Protein AF-A0A7S0R390-F1 (afdb_monomer_lite)

Organism: NCBI:txid1411642

pLDDT: mean 71.99, std 27.17, range [27.53, 98.12]

Secondary structure (DSSP, 8-state):
-PPPPPPP----------------------PPPTT-TTSSTTTHHHHTTTTSS-----PPEEETTEEE-TT--TTTT-PPPEE--TT---TTEESS--TT-EETTEEHHHHH--EEEHHHHTS----BTTB------GGG-S---HHHHHHHHHHHHHHHHHHHT--EEE---

InterPro domains:
  IPR001998 Xylose isomerase [PS51415] (105-173)
  IPR001998 Xylose isomerase [PTHR48408] (47-173)
  IPR036237 Xylose isomerase-like superfamily [SSF51658] (73-173)

Sequence (173 aa):
MPKKPPIPWNTHHWCALYHQITTRRACLSRPVKLDEMRWTTTVAAVVTLAAVLGTQAVGASEEDGECYWGDAEYFSGIKKIEYKGAGSRDIFTYRYYNADEIVLGKPMKEWLRFSVAFWHTMRGDGGDPFGSATKSWPWEDCDCDEMTLAKRRMEA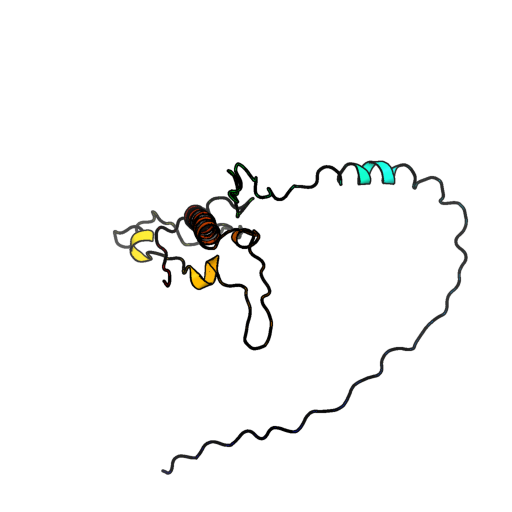MFEFLTKLGVEHWCFHD

Foldseek 3Di:
DDDDDDDDDDDDDDDDDDDDDDDDDDDDDDDDDPDPPPPPPPVVVVVVVVVVPPPDPQAFDDDPNARHSPPDAQDPPQAAAEAPALPDPDPSHDHPDDQQDADPRDGPCVVCLDEAELCCPLVNQPDDPVGDGDDDGSLVPDPHDPVSSVVSSVVNVVSVCRSDVHDHYDYDD

Structure (mmCIF, N/CA/C/O backbone):
data_AF-A0A7S0R390-F1
#
_entry.id   AF-A0A7S0R390-F1
#
loop_
_atom_site.group_PDB
_atom_site.id
_atom_site.type_symbol
_atom_site.label_atom_id
_atom_site.label_alt_id
_atom_site.label_comp_id
_atom_site.label_asym_id
_atom_site.label_entity_id
_atom_site.label_seq_id
_atom_site.pdbx_PDB_ins_code
_atom_site.Cartn_x
_atom_site.Cartn_y
_atom_site.Cartn_z
_atom_site.occupancy
_atom_site.B_iso_or_equiv
_atom_site.auth_seq_id
_atom_site.auth_comp_id
_atom_site.auth_asym_id
_atom_site.auth_atom_id
_atom_site.pdbx_PDB_model_num
ATOM 1 N N . MET A 1 1 ? -6.379 -54.236 2.559 1.00 43.47 1 MET A N 1
ATOM 2 C CA . MET A 1 1 ? -6.976 -53.755 1.293 1.00 43.47 1 MET A CA 1
ATOM 3 C C . MET A 1 1 ? -5.870 -53.128 0.451 1.00 43.47 1 MET A C 1
ATOM 5 O O . MET A 1 1 ? -5.144 -52.301 0.995 1.00 43.47 1 MET A O 1
ATOM 9 N N . PRO A 1 2 ? -5.657 -53.566 -0.799 1.00 39.31 2 PRO A N 1
ATOM 10 C CA . PRO A 1 2 ? -4.532 -53.120 -1.618 1.00 39.31 2 PRO A CA 1
ATOM 11 C C . PRO A 1 2 ? -4.761 -51.710 -2.187 1.00 39.31 2 PRO A C 1
ATOM 13 O O . PRO A 1 2 ? -5.865 -51.369 -2.611 1.00 39.31 2 PRO A O 1
ATOM 16 N N . LYS A 1 3 ? -3.702 -50.892 -2.187 1.00 41.16 3 LYS A N 1
ATOM 17 C CA . LYS A 1 3 ? -3.663 -49.550 -2.787 1.00 41.16 3 LYS A CA 1
ATOM 18 C C . LYS A 1 3 ? -3.663 -49.679 -4.319 1.00 41.16 3 LYS A C 1
ATOM 20 O O . LYS A 1 3 ? -2.841 -50.413 -4.861 1.00 41.16 3 LYS A O 1
ATOM 25 N N . LYS A 1 4 ? -4.577 -48.986 -5.012 1.00 39.59 4 LYS A N 1
ATOM 26 C CA . LYS A 1 4 ? -4.588 -48.905 -6.486 1.00 39.59 4 LYS A CA 1
ATOM 27 C C . LYS A 1 4 ? -3.377 -48.091 -6.986 1.00 39.59 4 LYS A C 1
ATOM 29 O O . LYS A 1 4 ? -3.106 -47.045 -6.397 1.00 39.59 4 LYS A O 1
ATOM 34 N N . PRO A 1 5 ? -2.681 -48.519 -8.055 1.00 51.50 5 PRO A N 1
ATOM 35 C CA . PRO A 1 5 ? -1.639 -47.719 -8.696 1.00 51.50 5 PRO A CA 1
ATOM 36 C C . PRO A 1 5 ? -2.232 -46.603 -9.586 1.00 51.50 5 PRO A C 1
ATOM 38 O O . PRO A 1 5 ? -3.376 -46.729 -10.034 1.00 51.50 5 PRO A O 1
ATOM 41 N N . PRO A 1 6 ? -1.481 -45.513 -9.843 1.00 43.72 6 PRO A N 1
ATOM 42 C CA . PRO A 1 6 ? -1.941 -44.388 -10.653 1.00 43.72 6 PRO A CA 1
ATOM 43 C C . PRO A 1 6 ? -1.910 -44.704 -12.157 1.00 43.72 6 PRO A C 1
ATOM 45 O O . PRO A 1 6 ? -1.044 -45.426 -12.648 1.00 43.72 6 PRO A O 1
ATOM 48 N N . ILE A 1 7 ? -2.882 -44.141 -12.875 1.00 44.97 7 ILE A N 1
ATOM 49 C CA . ILE A 1 7 ? -3.096 -44.286 -14.320 1.00 44.97 7 ILE A CA 1
ATOM 50 C C . ILE A 1 7 ? -2.126 -43.354 -15.075 1.00 44.97 7 ILE A C 1
ATOM 52 O O . ILE A 1 7 ? -2.069 -42.170 -14.735 1.00 44.97 7 ILE A O 1
ATOM 56 N N . PRO A 1 8 ? -1.387 -43.828 -16.096 1.00 38.09 8 PRO A N 1
ATOM 57 C CA . PRO A 1 8 ? -0.571 -42.962 -16.941 1.00 38.09 8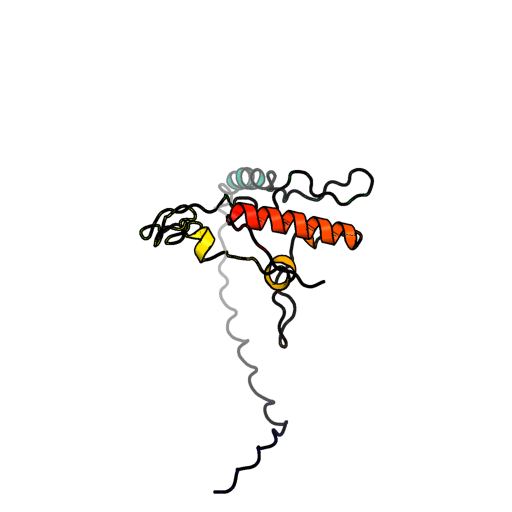 PRO A CA 1
ATOM 58 C C . PRO A 1 8 ? -1.432 -42.238 -17.986 1.00 38.09 8 PRO A C 1
ATOM 60 O O . PRO A 1 8 ? -2.237 -42.850 -18.689 1.00 38.09 8 PRO A O 1
ATOM 63 N N . TRP A 1 9 ? -1.236 -40.924 -18.094 1.00 33.03 9 TRP A N 1
ATOM 64 C CA . TRP A 1 9 ? -1.853 -40.069 -19.106 1.00 33.03 9 TRP A CA 1
ATOM 65 C C . TRP A 1 9 ? -1.185 -40.311 -20.459 1.00 33.03 9 TRP A C 1
ATOM 67 O O . TRP A 1 9 ? -0.023 -39.955 -20.652 1.00 33.03 9 TRP A O 1
ATOM 77 N N . ASN A 1 10 ? -1.913 -40.927 -21.391 1.00 36.16 10 ASN A N 1
ATOM 78 C CA . ASN A 1 10 ? -1.508 -40.959 -22.790 1.00 36.16 10 ASN A CA 1
ATOM 79 C C . ASN A 1 10 ? -1.917 -39.633 -23.450 1.00 36.16 10 ASN A C 1
ATOM 81 O O . ASN A 1 10 ? -3.034 -39.139 -23.284 1.00 36.16 10 ASN A O 1
ATOM 85 N N . THR A 1 11 ? -0.951 -39.045 -24.141 1.00 41.59 11 THR A N 1
ATOM 86 C CA . THR A 1 11 ? -1.120 -38.026 -25.167 1.00 41.59 11 THR A CA 1
ATOM 87 C C . THR A 1 11 ? -1.597 -38.706 -26.447 1.00 41.59 11 THR A C 1
ATOM 89 O O . THR A 1 11 ? -1.178 -39.828 -26.722 1.00 41.59 11 THR A O 1
ATOM 92 N N . HIS A 1 12 ? -2.357 -37.967 -27.259 1.00 37.06 12 HIS A N 1
ATOM 93 C CA . HIS A 1 12 ? -2.956 -38.322 -28.558 1.00 37.06 12 HIS A CA 1
ATOM 94 C C . HIS A 1 12 ? -4.439 -38.663 -28.484 1.00 37.06 12 HIS A C 1
ATOM 96 O O . HIS A 1 12 ? -4.836 -39.817 -28.469 1.00 37.06 12 HIS A O 1
ATOM 102 N N . HIS A 1 13 ? -5.254 -37.617 -28.526 1.00 33.53 13 HIS A N 1
ATOM 103 C CA . HIS A 1 13 ? -6.425 -37.489 -29.390 1.00 33.53 13 HIS A CA 1
ATOM 104 C C . HIS A 1 13 ? -6.956 -36.082 -29.155 1.00 33.53 13 HIS A C 1
ATOM 106 O O . HIS A 1 13 ? -7.065 -35.694 -28.006 1.00 33.53 13 HIS A O 1
ATOM 112 N N . TRP A 1 14 ? -7.162 -35.327 -30.233 1.00 27.53 14 TRP A N 1
ATOM 113 C CA . TRP A 1 14 ? -8.055 -34.170 -30.423 1.00 27.53 14 TRP A CA 1
ATOM 114 C C . TRP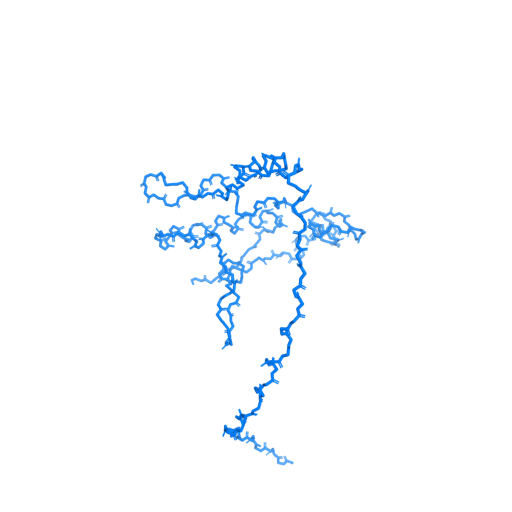 A 1 14 ? -7.420 -33.277 -31.493 1.00 27.53 14 TRP A C 1
ATOM 116 O O . TRP A 1 14 ? -6.872 -32.211 -31.237 1.00 27.53 14 TRP A O 1
ATOM 126 N N . CYS A 1 15 ? -7.466 -33.785 -32.722 1.00 28.14 15 CYS A N 1
ATOM 127 C CA . CYS A 1 15 ? -7.315 -33.012 -33.941 1.00 28.14 15 CYS A CA 1
ATOM 128 C C . CYS A 1 15 ? -8.611 -33.216 -34.741 1.00 28.14 15 CYS A C 1
ATOM 130 O O . CYS A 1 15 ? -9.053 -34.358 -34.872 1.00 28.14 15 CYS A O 1
ATOM 132 N N . ALA A 1 16 ? -9.157 -32.116 -35.267 1.00 29.98 16 ALA A N 1
ATOM 133 C CA . ALA A 1 16 ? -10.225 -31.987 -36.270 1.00 29.98 16 ALA A CA 1
ATOM 134 C C . ALA A 1 16 ? -11.612 -31.473 -35.818 1.00 29.98 16 ALA A C 1
ATOM 136 O O . ALA A 1 16 ? -12.183 -31.906 -34.822 1.00 29.98 16 ALA A O 1
ATOM 137 N N . LEU A 1 17 ? -12.139 -30.608 -36.704 1.00 32.56 17 LEU A N 1
ATOM 138 C CA . LEU A 1 17 ? -13.415 -29.870 -36.759 1.00 32.56 17 LEU A CA 1
ATOM 139 C C . LEU A 1 17 ? -13.490 -28.638 -35.835 1.00 32.56 17 LEU A C 1
ATOM 141 O O . LEU A 1 17 ? -13.449 -28.763 -34.625 1.00 32.56 17 LEU A O 1
ATOM 145 N N . TYR A 1 18 ? -13.622 -27.400 -36.330 1.00 30.39 18 TYR A N 1
ATOM 146 C CA . TYR A 1 18 ? -14.669 -26.966 -37.260 1.00 30.39 18 TYR A CA 1
ATOM 147 C C . TYR A 1 18 ? -14.268 -25.676 -38.015 1.00 30.39 18 TYR A C 1
ATOM 149 O O . TYR A 1 18 ? -14.078 -24.618 -37.420 1.00 30.39 18 TYR A O 1
ATOM 157 N N . HIS A 1 19 ? -14.175 -25.764 -39.343 1.00 28.64 19 HIS A N 1
ATOM 158 C CA . HIS A 1 19 ? -14.114 -24.644 -40.286 1.00 28.64 19 HIS A CA 1
ATOM 159 C C . HIS A 1 19 ? -15.410 -24.705 -41.098 1.00 28.64 19 HIS A C 1
ATOM 161 O O . HIS A 1 19 ? -15.638 -25.742 -41.712 1.00 28.64 19 HIS A O 1
ATOM 167 N N . GLN A 1 20 ? -16.249 -23.658 -41.048 1.00 30.30 20 GLN A N 1
ATOM 168 C CA . GLN A 1 20 ? -17.247 -23.240 -42.060 1.00 30.30 20 GLN A CA 1
ATOM 169 C C . GLN A 1 20 ? -18.361 -22.382 -41.427 1.00 30.30 20 GLN A C 1
ATOM 171 O O . GLN A 1 20 ? -19.401 -22.920 -41.070 1.00 30.30 20 GLN A O 1
ATOM 176 N N . ILE A 1 21 ? -18.185 -21.052 -41.354 1.00 31.77 21 ILE A N 1
ATOM 177 C CA . ILE A 1 21 ? -19.277 -20.058 -41.499 1.00 31.77 21 ILE A CA 1
ATOM 178 C C . ILE A 1 21 ? -18.682 -18.760 -42.080 1.00 31.77 21 ILE A C 1
ATOM 180 O O . ILE A 1 21 ? -18.523 -17.761 -41.390 1.00 31.77 21 ILE A O 1
ATOM 184 N N . THR A 1 22 ? -18.353 -18.750 -43.369 1.00 33.44 22 THR A N 1
ATOM 185 C CA . THR A 1 22 ? -18.124 -17.513 -44.137 1.00 33.44 22 THR A CA 1
ATOM 186 C C . THR A 1 22 ? -18.584 -17.753 -45.563 1.00 33.44 22 THR A C 1
ATOM 188 O O . THR A 1 22 ? -17.855 -18.316 -46.366 1.00 33.44 22 THR A O 1
ATOM 191 N N . THR A 1 23 ? -19.837 -17.399 -45.857 1.00 36.12 23 THR A N 1
ATOM 192 C CA . THR A 1 23 ? -20.353 -17.040 -47.197 1.00 36.12 23 THR A CA 1
ATOM 193 C C . THR A 1 23 ? -21.876 -16.989 -47.146 1.00 36.12 23 THR A C 1
ATOM 195 O O . THR A 1 23 ? -22.533 -17.945 -47.531 1.00 36.12 23 THR A O 1
ATOM 198 N N . ARG A 1 24 ? -22.472 -15.867 -46.719 1.00 33.53 24 ARG A N 1
ATOM 199 C CA . ARG A 1 24 ? -23.777 -15.424 -47.246 1.00 33.53 24 ARG A CA 1
ATOM 200 C C . ARG A 1 24 ? -23.920 -13.901 -47.151 1.00 33.53 24 ARG A C 1
ATOM 202 O O . ARG A 1 24 ? -23.800 -13.334 -46.075 1.00 33.53 24 ARG A O 1
ATOM 209 N N . ARG A 1 25 ? -24.313 -13.329 -48.296 1.00 34.50 25 ARG A N 1
ATOM 210 C CA . ARG A 1 25 ? -24.946 -12.017 -48.544 1.00 34.50 25 ARG A CA 1
ATOM 211 C C . ARG A 1 25 ? -24.046 -10.800 -48.770 1.00 34.50 25 ARG A C 1
ATOM 213 O O . ARG A 1 25 ? -23.944 -9.907 -47.943 1.00 34.50 25 ARG A O 1
ATOM 220 N N . ALA A 1 26 ? -23.594 -10.695 -50.018 1.00 34.00 26 ALA A N 1
ATOM 221 C CA . ALA A 1 26 ? -23.762 -9.461 -50.779 1.00 34.00 26 ALA A CA 1
ATOM 222 C C . ALA A 1 26 ? -25.219 -9.361 -51.273 1.00 34.00 26 ALA A C 1
ATOM 224 O O . ALA A 1 26 ? -25.745 -10.350 -51.780 1.00 34.00 26 ALA A O 1
ATOM 225 N N . CYS A 1 27 ? -25.852 -8.198 -51.093 1.00 31.56 27 CYS A N 1
ATOM 226 C CA . CYS A 1 27 ? -26.814 -7.539 -51.994 1.00 31.56 27 CYS A CA 1
ATOM 227 C C . CYS A 1 27 ? -27.593 -6.499 -51.176 1.00 31.56 27 CYS A C 1
ATOM 229 O O . CYS A 1 27 ? -28.355 -6.882 -50.294 1.00 31.56 27 CYS A O 1
ATOM 231 N N . LEU A 1 28 ? -27.373 -5.210 -51.454 1.00 33.66 28 LEU A N 1
ATOM 232 C CA . LEU A 1 28 ? -28.404 -4.170 -51.585 1.00 33.66 28 LEU A CA 1
ATOM 233 C C . LEU A 1 28 ? -27.710 -2.829 -51.850 1.00 33.66 28 LEU A C 1
ATOM 235 O O . LEU A 1 28 ? -27.237 -2.141 -50.952 1.00 33.66 28 LEU A O 1
ATOM 239 N N . SER A 1 29 ? -27.652 -2.480 -53.129 1.00 37.91 29 SER A N 1
ATOM 240 C CA . SER A 1 29 ? -27.408 -1.136 -53.626 1.00 37.91 29 SER A CA 1
ATOM 241 C C . SER A 1 29 ? -28.660 -0.278 -53.416 1.00 37.91 29 SER A C 1
ATOM 243 O O . SER A 1 29 ? -29.755 -0.641 -53.850 1.00 37.91 29 SER A O 1
ATOM 245 N N . ARG A 1 30 ? -28.505 0.892 -52.792 1.00 34.53 30 ARG A N 1
ATOM 246 C CA . ARG A 1 30 ? -29.431 2.024 -52.941 1.00 34.53 30 ARG A CA 1
ATOM 247 C C . ARG A 1 30 ? -28.625 3.328 -53.007 1.00 34.53 30 ARG A C 1
ATOM 249 O O . ARG A 1 30 ? -27.700 3.483 -52.215 1.00 34.53 30 ARG A O 1
ATOM 256 N N . PRO A 1 31 ? -28.940 4.247 -53.936 1.00 42.41 31 PRO A N 1
ATOM 257 C CA . PRO A 1 31 ? -28.229 5.513 -54.067 1.00 42.41 31 PRO A CA 1
ATOM 258 C C . PRO A 1 31 ? -28.671 6.498 -52.975 1.00 42.41 31 PRO A C 1
ATOM 260 O O . PRO A 1 31 ? -29.867 6.695 -52.756 1.00 42.41 31 PRO A O 1
ATOM 263 N N . VAL A 1 32 ? -27.704 7.119 -52.298 1.00 41.56 32 VAL A N 1
ATOM 264 C CA . VAL A 1 32 ? -27.938 8.211 -51.342 1.00 41.56 32 VAL A CA 1
ATOM 265 C C . VAL A 1 32 ? -28.068 9.520 -52.123 1.00 41.56 32 VAL A C 1
ATOM 267 O O . VAL A 1 32 ? -27.250 9.818 -52.992 1.00 41.56 32 VAL A O 1
ATOM 270 N N . LYS A 1 33 ? -29.132 10.279 -51.845 1.00 36.53 33 LYS A N 1
ATOM 271 C CA . LYS A 1 33 ? -29.403 11.587 -52.452 1.00 36.53 33 LYS A CA 1
ATOM 272 C C . LYS A 1 33 ? -28.397 12.628 -51.945 1.00 36.53 33 LYS A C 1
ATOM 274 O O . LYS A 1 33 ? -28.194 12.759 -50.741 1.00 36.53 33 LYS A O 1
ATOM 279 N N . LEU A 1 34 ? -27.813 13.383 -52.875 1.00 43.84 34 LEU A N 1
ATOM 280 C CA . LEU A 1 34 ? -27.068 14.616 -52.619 1.00 43.84 34 LEU A CA 1
ATOM 281 C C . LEU A 1 34 ? -28.038 15.709 -52.144 1.00 43.84 34 LEU A C 1
ATOM 283 O O . LEU A 1 34 ? -28.548 16.452 -52.970 1.00 43.84 34 LEU A O 1
ATOM 287 N N . ASP A 1 35 ? -28.336 15.780 -50.847 1.00 41.56 35 ASP A N 1
ATOM 288 C CA . ASP A 1 35 ? -28.945 16.992 -50.259 1.00 41.56 35 ASP A CA 1
ATOM 289 C C . ASP A 1 35 ? -28.708 17.175 -48.743 1.00 41.56 35 ASP A C 1
ATOM 291 O O . ASP A 1 35 ? -29.128 18.169 -48.158 1.00 41.56 35 ASP A O 1
ATOM 295 N N . GLU A 1 36 ? -27.950 16.291 -48.084 1.00 42.50 36 GLU A N 1
ATOM 296 C CA . GLU A 1 36 ? -27.577 16.446 -46.662 1.00 42.50 36 GLU A CA 1
ATOM 297 C C . GLU A 1 36 ? -26.185 17.080 -46.462 1.00 42.50 36 GLU A C 1
ATOM 299 O O . GLU A 1 36 ? -25.529 16.915 -45.436 1.00 42.50 36 GLU A O 1
ATOM 304 N N . MET A 1 37 ? -25.707 17.848 -47.445 1.00 44.75 37 MET A N 1
ATOM 305 C CA . MET A 1 37 ? -24.336 18.377 -47.491 1.00 44.75 37 MET A CA 1
ATOM 306 C C . MET A 1 37 ? -24.181 19.777 -46.866 1.00 44.75 37 MET A C 1
ATOM 308 O O . MET A 1 37 ? -23.295 20.538 -47.251 1.00 44.75 37 MET A O 1
ATOM 312 N N . ARG A 1 38 ? -25.053 20.152 -45.917 1.00 44.09 38 ARG A N 1
ATOM 313 C CA . ARG A 1 38 ? -25.067 21.505 -45.318 1.00 44.09 38 ARG A CA 1
ATOM 314 C C . ARG A 1 38 ? -25.085 21.584 -43.788 1.00 44.09 38 ARG A C 1
ATOM 316 O O . ARG A 1 38 ? -25.070 22.691 -43.264 1.00 44.09 38 ARG A O 1
ATOM 323 N N . TRP A 1 39 ? -25.034 20.454 -43.079 1.00 35.69 39 TRP A N 1
ATOM 324 C CA . TRP A 1 39 ? -24.994 20.425 -41.603 1.00 35.69 39 TRP A CA 1
ATOM 325 C C . TRP A 1 39 ? -23.719 19.808 -41.001 1.00 35.69 39 TRP A C 1
ATOM 327 O O . TRP A 1 39 ? -23.569 19.772 -39.782 1.00 35.69 39 TRP A O 1
ATOM 337 N N . THR A 1 40 ? -22.760 19.364 -41.817 1.00 44.78 40 THR A N 1
ATOM 338 C CA . THR A 1 40 ? -21.562 18.647 -41.337 1.00 44.78 40 THR A CA 1
ATOM 339 C C . THR A 1 40 ? -20.326 19.523 -41.114 1.00 44.78 40 THR A C 1
ATOM 341 O O . THR A 1 40 ? -19.346 19.048 -40.547 1.00 44.78 40 THR A O 1
ATOM 344 N N . THR A 1 41 ? -20.348 20.810 -41.470 1.00 46.00 41 THR A N 1
ATOM 345 C CA . THR A 1 41 ? -19.168 21.687 -41.341 1.00 46.00 41 THR A CA 1
ATOM 346 C C . THR A 1 41 ? -18.992 22.340 -39.967 1.00 46.00 41 THR A C 1
ATOM 348 O O . THR A 1 41 ? -17.905 22.831 -39.680 1.00 46.00 41 THR A O 1
ATOM 351 N N . THR A 1 42 ? -19.996 22.321 -39.085 1.00 43.09 42 THR A N 1
ATOM 352 C CA . THR A 1 42 ? -19.903 22.999 -37.771 1.00 43.09 42 THR A CA 1
ATOM 353 C C . THR A 1 42 ? -19.593 22.048 -36.611 1.00 43.09 42 THR A C 1
ATOM 355 O O . THR A 1 42 ? -18.983 22.460 -35.629 1.00 43.09 42 THR A O 1
ATOM 358 N N . VAL A 1 43 ? -19.919 20.757 -36.724 1.00 46.09 43 VAL A N 1
ATOM 359 C CA . VAL A 1 43 ? -19.638 19.775 -35.655 1.00 46.09 43 VAL A CA 1
ATOM 360 C C . VAL A 1 43 ? -18.169 19.329 -35.666 1.00 46.09 43 VAL A C 1
ATOM 362 O O . VAL A 1 43 ? -17.607 19.023 -34.618 1.00 46.09 43 VAL A O 1
ATOM 365 N N . ALA A 1 44 ? -17.502 19.390 -36.824 1.00 40.59 44 ALA A N 1
ATOM 366 C CA . ALA A 1 44 ? -16.092 19.028 -36.944 1.00 40.59 44 ALA A CA 1
ATOM 367 C C . ALA A 1 44 ? -15.151 19.963 -36.159 1.00 40.59 44 ALA A C 1
ATOM 369 O O . ALA A 1 44 ? -14.122 19.504 -35.692 1.00 40.59 44 ALA A O 1
ATOM 370 N N . ALA A 1 45 ? -15.494 21.240 -35.951 1.00 37.03 45 ALA A N 1
ATOM 371 C CA . ALA A 1 45 ? -14.594 22.193 -35.287 1.00 37.03 45 ALA A CA 1
ATOM 372 C C . ALA A 1 45 ? -14.577 22.082 -33.748 1.00 37.03 45 ALA A C 1
ATOM 374 O O . ALA A 1 45 ? -13.593 22.459 -33.118 1.00 37.03 45 ALA A O 1
ATOM 375 N N . VAL A 1 46 ? -15.635 21.543 -33.132 1.00 39.34 46 VAL A N 1
ATOM 376 C CA . VAL A 1 46 ? -15.714 21.400 -31.664 1.00 39.34 46 VAL A CA 1
ATOM 377 C C . VAL A 1 46 ? -15.076 20.088 -31.193 1.00 39.34 46 VAL A C 1
ATOM 379 O O . VAL A 1 46 ? -14.532 20.023 -30.094 1.00 39.34 46 VAL A O 1
ATOM 382 N N . VAL A 1 47 ? -15.050 19.061 -32.048 1.00 37.38 47 VAL A N 1
ATOM 383 C CA . VAL A 1 47 ? -14.422 17.768 -31.728 1.00 37.38 47 VAL A CA 1
ATOM 384 C C . VAL A 1 47 ? -12.888 17.836 -31.815 1.00 37.38 47 VAL A C 1
ATOM 386 O O . VAL A 1 47 ? -12.208 17.102 -31.103 1.00 37.38 47 VAL A O 1
ATOM 389 N N . THR A 1 48 ? -12.313 18.765 -32.586 1.00 34.44 48 THR A N 1
ATOM 390 C CA . THR A 1 48 ? -10.847 18.884 -32.720 1.00 34.44 48 THR A CA 1
ATOM 391 C C . THR A 1 48 ? -10.169 19.629 -31.564 1.00 34.44 48 THR A C 1
ATOM 393 O O . THR A 1 48 ? -8.972 19.452 -31.364 1.00 34.44 48 THR A O 1
ATOM 396 N N . LEU A 1 49 ? -10.891 20.427 -30.765 1.00 33.62 49 LEU A N 1
ATOM 397 C CA . LEU A 1 49 ? -10.279 21.184 -29.659 1.00 33.62 49 LEU A CA 1
ATOM 398 C C . LEU A 1 49 ? -10.155 20.362 -28.362 1.00 33.62 49 LEU A C 1
ATOM 400 O O . LEU A 1 49 ? -9.240 20.586 -27.576 1.00 33.62 49 LEU A O 1
ATOM 404 N N . ALA A 1 50 ? -11.013 19.356 -28.167 1.00 34.56 50 ALA A N 1
ATOM 405 C CA . ALA A 1 50 ? -10.926 18.444 -27.022 1.00 34.56 50 ALA A CA 1
ATOM 406 C C . ALA A 1 50 ? -9.790 17.407 -27.152 1.00 34.56 50 ALA A C 1
ATOM 408 O O . ALA A 1 50 ? -9.373 16.833 -26.153 1.00 34.56 50 ALA A O 1
ATOM 409 N N . ALA A 1 51 ? -9.256 17.195 -28.359 1.00 32.38 51 ALA A N 1
ATOM 410 C CA . ALA A 1 51 ? -8.136 16.282 -28.600 1.00 32.38 51 ALA A CA 1
ATOM 411 C C . ALA A 1 51 ? -6.749 16.917 -28.360 1.00 32.38 51 ALA A C 1
ATOM 413 O O . ALA A 1 51 ? -5.753 16.201 -28.340 1.00 32.38 51 ALA A O 1
ATOM 414 N N . VAL A 1 52 ? -6.666 18.243 -28.171 1.00 35.09 52 VAL A N 1
ATOM 415 C CA . VAL A 1 52 ? -5.391 18.952 -27.920 1.00 35.09 52 VAL A CA 1
ATOM 416 C C . VAL A 1 52 ? -5.059 19.034 -26.426 1.00 35.09 52 VAL A C 1
ATOM 418 O O . VAL A 1 52 ? -3.897 19.171 -26.062 1.00 35.09 52 VAL A O 1
ATOM 421 N N . LEU A 1 53 ? -6.044 18.853 -25.545 1.00 35.84 53 LEU A N 1
ATOM 422 C CA . LEU A 1 53 ? -5.805 18.640 -24.117 1.00 35.84 53 LEU A CA 1
ATOM 423 C C . LEU A 1 53 ? -5.823 17.142 -23.829 1.00 35.84 53 LEU A C 1
ATOM 425 O O . LEU A 1 53 ? -6.653 16.633 -23.079 1.00 35.84 53 LEU A O 1
ATOM 429 N N . GLY A 1 54 ? -4.896 16.434 -24.475 1.00 34.00 54 GLY A N 1
ATOM 430 C CA . GLY A 1 54 ? -4.494 15.121 -24.010 1.00 34.00 54 GLY A CA 1
ATOM 431 C C . GLY A 1 54 ? -4.088 15.253 -22.548 1.00 34.00 54 GLY A C 1
ATOM 432 O O . GLY A 1 54 ? -3.193 16.027 -22.212 1.00 34.00 54 GLY A O 1
ATOM 433 N N . THR A 1 55 ? -4.777 14.531 -21.672 1.00 35.69 55 THR A N 1
ATOM 434 C CA . THR A 1 55 ? -4.279 14.238 -20.335 1.00 35.69 55 THR A CA 1
ATOM 435 C C . THR A 1 55 ? -2.956 13.513 -20.534 1.00 35.69 55 THR A C 1
ATOM 437 O O . THR A 1 55 ? -2.933 12.327 -20.856 1.00 35.69 55 THR A O 1
ATOM 440 N N . GLN A 1 56 ? -1.855 14.255 -20.459 1.00 32.06 56 GLN A N 1
ATOM 441 C CA . GLN A 1 56 ? -0.528 13.672 -20.440 1.00 32.06 56 GLN A CA 1
ATOM 442 C C . GLN A 1 56 ? -0.470 12.781 -19.201 1.00 32.06 56 GLN A C 1
ATOM 444 O O . GLN A 1 56 ? -0.639 13.255 -18.077 1.00 32.06 56 GLN A O 1
ATOM 449 N N . ALA A 1 57 ? -0.267 11.480 -19.413 1.00 40.44 57 ALA A N 1
ATOM 450 C CA . ALA A 1 57 ? 0.397 10.675 -18.406 1.00 40.44 57 ALA A CA 1
ATOM 451 C C . ALA A 1 57 ? 1.725 11.386 -18.135 1.00 40.44 57 ALA A C 1
ATOM 453 O O . ALA A 1 57 ? 2.465 11.671 -19.078 1.00 40.44 57 ALA A O 1
ATOM 454 N N . VAL A 1 58 ? 1.943 11.793 -16.888 1.00 46.53 58 VAL A N 1
ATOM 455 C CA . VAL A 1 58 ? 3.146 12.524 -16.493 1.00 46.53 58 VAL A CA 1
ATOM 456 C C . VAL A 1 58 ? 4.316 11.583 -16.766 1.00 46.53 58 VAL A C 1
ATOM 458 O O . VAL A 1 58 ? 4.424 10.551 -16.119 1.00 46.53 58 VAL A O 1
ATOM 461 N N . GLY A 1 59 ? 5.071 11.851 -17.830 1.00 45.12 59 GLY A N 1
ATOM 462 C CA . GLY A 1 59 ? 6.214 11.041 -18.231 1.00 45.12 59 GLY A CA 1
ATOM 463 C C . GLY A 1 59 ? 7.423 11.358 -17.361 1.00 45.12 59 GLY A C 1
ATOM 464 O O . GLY A 1 59 ? 7.516 12.458 -16.817 1.00 45.12 59 GLY A O 1
ATOM 465 N N . ALA A 1 60 ? 8.340 10.396 -17.254 1.00 48.38 60 ALA A N 1
ATOM 466 C CA . ALA A 1 60 ? 9.635 10.573 -16.610 1.00 48.38 60 ALA A CA 1
ATOM 467 C C . ALA A 1 60 ? 10.317 11.856 -17.118 1.00 48.38 60 ALA A C 1
ATOM 469 O O . ALA A 1 60 ? 10.435 12.062 -18.328 1.00 48.38 60 ALA A O 1
ATOM 470 N N . SER A 1 61 ? 10.742 12.722 -16.203 1.00 49.75 61 SER A N 1
ATOM 471 C CA . SER A 1 61 ? 11.565 13.884 -16.521 1.00 49.75 61 SER A CA 1
ATOM 472 C C . SER A 1 61 ? 13.030 13.475 -16.408 1.00 49.75 61 SER A C 1
ATOM 474 O O . SER A 1 61 ? 13.482 13.102 -15.328 1.00 49.75 61 SER A O 1
ATOM 476 N N . GLU A 1 62 ? 13.765 13.535 -17.515 1.00 45.28 62 GLU A N 1
ATOM 477 C CA . GLU A 1 62 ? 15.218 13.362 -17.514 1.00 45.28 62 GLU A CA 1
ATOM 478 C C . GLU A 1 62 ? 15.878 14.678 -17.081 1.00 45.28 62 GLU A C 1
ATOM 480 O O . GLU A 1 62 ? 16.044 15.597 -17.883 1.00 45.28 62 GLU A O 1
ATOM 485 N N . GLU A 1 63 ? 16.254 14.777 -15.807 1.00 47.75 63 GLU A N 1
ATOM 486 C CA . GLU A 1 63 ? 17.272 15.727 -15.356 1.00 47.75 63 GLU A CA 1
ATOM 487 C C . GLU A 1 63 ? 18.563 14.925 -15.111 1.00 47.75 63 GLU A C 1
ATOM 489 O O . GLU A 1 63 ? 18.548 13.872 -14.479 1.00 47.75 63 GLU A O 1
ATOM 494 N N . ASP A 1 64 ? 19.675 15.365 -15.706 1.00 52.12 64 ASP A N 1
ATOM 495 C CA . ASP A 1 64 ? 21.027 14.814 -15.503 1.00 52.12 64 ASP A CA 1
ATOM 496 C C . ASP A 1 64 ? 21.272 13.330 -15.876 1.00 52.12 64 ASP A C 1
ATOM 498 O O . ASP A 1 64 ? 22.296 12.753 -15.509 1.00 52.12 64 ASP A O 1
ATOM 502 N N . GLY A 1 65 ? 20.395 12.720 -16.683 1.00 52.88 65 GLY A N 1
ATOM 503 C CA . GLY A 1 65 ? 20.534 11.321 -17.119 1.00 52.88 65 GLY A CA 1
ATOM 504 C C . GLY A 1 65 ? 20.060 10.295 -16.085 1.00 52.88 65 GLY A C 1
ATOM 505 O O . GLY A 1 65 ? 20.275 9.097 -16.267 1.00 52.88 65 GLY A O 1
ATOM 506 N N . GLU A 1 66 ? 19.392 10.749 -15.023 1.00 52.44 66 GLU A N 1
ATOM 507 C CA . GLU A 1 66 ? 18.694 9.890 -14.074 1.00 52.44 66 GLU A CA 1
ATOM 508 C C . GLU A 1 66 ? 17.204 9.814 -14.444 1.00 52.44 66 GLU A C 1
ATOM 510 O O . GLU A 1 66 ? 16.535 10.824 -14.667 1.00 52.44 66 GLU A O 1
ATOM 515 N N . CYS A 1 67 ? 16.660 8.596 -14.532 1.00 55.72 67 CYS A N 1
ATOM 516 C CA . CYS A 1 67 ? 15.236 8.391 -14.788 1.00 55.72 67 CYS A CA 1
ATOM 517 C C . CYS A 1 67 ? 14.436 8.711 -13.518 1.00 55.72 67 CYS A C 1
ATOM 519 O O . CYS A 1 67 ? 14.209 7.839 -12.674 1.00 55.72 67 CYS A O 1
ATOM 521 N N . TYR A 1 68 ? 14.029 9.971 -13.376 1.00 54.34 68 TYR A N 1
ATOM 522 C CA . TYR A 1 68 ? 13.238 10.453 -12.252 1.00 54.34 68 TYR A CA 1
ATOM 523 C C . TYR A 1 68 ? 11.776 10.663 -12.666 1.00 54.34 68 TYR A C 1
ATOM 525 O O . TYR A 1 68 ? 11.477 11.179 -13.743 1.00 54.34 68 TYR A O 1
ATOM 533 N N . TRP A 1 69 ? 10.840 10.243 -11.814 1.00 61.31 69 TRP A N 1
ATOM 534 C CA . TRP A 1 69 ? 9.402 10.385 -12.078 1.00 61.31 69 TRP A CA 1
ATOM 535 C C . TRP A 1 69 ? 8.817 11.711 -11.550 1.00 61.31 69 TRP A C 1
ATOM 537 O O . TRP A 1 69 ? 7.623 11.956 -11.689 1.00 61.31 69 TRP A O 1
ATOM 547 N N . GLY A 1 70 ? 9.637 12.614 -11.000 1.00 59.00 70 GLY A N 1
ATOM 548 C CA . GLY A 1 70 ? 9.149 13.894 -10.473 1.00 59.00 70 GLY A CA 1
ATOM 549 C C . GLY A 1 70 ? 8.194 13.725 -9.283 1.00 59.00 70 GLY A C 1
ATOM 550 O O . GLY A 1 70 ? 8.031 12.636 -8.739 1.00 59.00 70 GLY A O 1
ATOM 551 N N . ASP A 1 71 ? 7.480 14.798 -8.932 1.00 61.84 71 ASP A N 1
ATOM 552 C CA . ASP A 1 71 ? 6.359 14.785 -7.971 1.00 61.84 71 ASP A CA 1
ATOM 553 C C . ASP A 1 71 ? 5.097 14.061 -8.511 1.00 61.84 71 ASP A C 1
ATOM 555 O O . ASP A 1 71 ? 3.976 14.307 -8.054 1.00 61.84 71 ASP A O 1
ATOM 559 N N . ALA A 1 72 ? 5.224 13.215 -9.538 1.00 69.25 72 ALA A N 1
ATOM 560 C CA . ALA A 1 72 ? 4.081 12.578 -10.174 1.00 69.25 72 ALA A CA 1
ATOM 561 C C . ALA A 1 72 ? 3.605 11.346 -9.389 1.00 69.25 72 ALA A C 1
ATOM 563 O O . ALA A 1 72 ? 4.365 10.427 -9.099 1.00 69.25 72 ALA A O 1
ATOM 564 N N . GLU A 1 73 ? 2.305 11.299 -9.088 1.00 85.62 73 GLU A N 1
ATOM 565 C CA . GLU A 1 73 ? 1.674 10.141 -8.447 1.00 85.62 73 GLU A CA 1
ATOM 566 C C . GLU A 1 73 ? 1.531 8.963 -9.427 1.00 85.62 73 GLU A C 1
ATOM 568 O O . GLU A 1 73 ? 0.973 9.116 -10.520 1.00 85.62 73 GLU A O 1
ATOM 573 N N . TYR A 1 74 ? 1.936 7.758 -9.013 1.00 90.38 74 TYR A N 1
ATOM 574 C CA . TYR A 1 74 ? 1.718 6.521 -9.770 1.00 90.38 74 TYR A CA 1
ATOM 575 C C . TYR A 1 74 ? 0.235 6.122 -9.792 1.00 90.38 74 TYR A C 1
ATOM 577 O O . TYR A 1 74 ? -0.252 5.575 -10.783 1.00 90.38 74 TYR A O 1
ATOM 585 N N . PHE A 1 75 ? -0.516 6.419 -8.726 1.00 91.31 75 PHE A N 1
ATOM 586 C CA . PHE A 1 75 ? -1.940 6.097 -8.589 1.00 91.31 75 PHE A CA 1
ATOM 587 C C . PHE A 1 75 ? -2.814 7.353 -8.660 1.00 91.31 75 PHE A C 1
ATOM 589 O O . PHE A 1 75 ? -3.575 7.656 -7.731 1.00 91.31 75 PHE A O 1
ATOM 596 N N . SER A 1 76 ? -2.710 8.097 -9.762 1.00 90.62 76 SER A N 1
ATOM 597 C CA . SER A 1 76 ? -3.471 9.335 -9.954 1.00 90.62 76 SER A CA 1
ATOM 598 C C . SER A 1 76 ? -4.989 9.121 -9.834 1.00 90.62 76 SER A C 1
ATOM 600 O O . SER A 1 76 ? -5.559 8.123 -10.278 1.00 90.62 76 SER A O 1
ATOM 602 N N . GLY A 1 77 ? -5.663 10.054 -9.160 1.00 89.44 77 GLY A N 1
ATOM 603 C CA . GLY A 1 77 ? -7.109 9.992 -8.913 1.00 89.44 77 GLY A CA 1
ATOM 604 C C . GLY A 1 77 ? -7.538 9.082 -7.754 1.00 89.44 77 GLY A C 1
ATOM 605 O O . GLY A 1 77 ? -8.684 9.182 -7.310 1.00 89.44 77 GLY A O 1
ATOM 606 N N . ILE A 1 78 ? -6.639 8.259 -7.203 1.00 93.19 78 ILE A N 1
ATOM 607 C CA . ILE A 1 78 ? -6.902 7.467 -5.997 1.00 93.19 78 ILE A CA 1
ATOM 608 C C . ILE A 1 78 ? -6.447 8.263 -4.777 1.00 93.19 78 ILE A C 1
ATOM 610 O O . ILE A 1 78 ? -5.261 8.515 -4.583 1.00 93.19 78 ILE A O 1
ATOM 614 N N . LYS A 1 79 ? -7.402 8.650 -3.932 1.00 93.94 79 LYS A N 1
ATOM 615 C CA . LYS A 1 79 ? -7.119 9.274 -2.634 1.00 93.94 79 LYS A CA 1
ATOM 616 C C . LYS A 1 79 ? -6.888 8.206 -1.569 1.00 93.94 79 LYS A C 1
ATOM 618 O O . LYS A 1 79 ? -7.157 7.026 -1.789 1.00 93.94 79 LYS A O 1
ATOM 623 N N . LYS A 1 80 ? -6.426 8.632 -0.391 1.00 95.50 80 LYS A N 1
ATOM 624 C CA . LYS A 1 80 ? -6.367 7.754 0.778 1.00 95.50 80 LYS A CA 1
ATOM 625 C C . LYS A 1 80 ? -7.745 7.140 1.049 1.00 95.50 80 LYS A C 1
ATOM 627 O O . LYS A 1 80 ? -8.748 7.850 1.066 1.00 95.50 80 LYS A O 1
ATOM 632 N N . ILE A 1 81 ? -7.777 5.825 1.232 1.00 96.44 81 ILE A N 1
ATOM 633 C CA . ILE A 1 81 ? -8.996 5.049 1.435 1.00 96.44 81 ILE A CA 1
ATOM 634 C C . ILE A 1 81 ? -9.499 5.286 2.857 1.00 96.44 81 ILE A C 1
ATOM 636 O O . ILE A 1 81 ? -8.820 4.994 3.842 1.00 96.44 81 ILE A O 1
ATOM 640 N N . GLU A 1 82 ? -10.709 5.825 2.954 1.00 95.69 82 GLU A N 1
ATOM 641 C CA . GLU A 1 82 ? -11.350 6.173 4.220 1.00 95.69 82 GLU A CA 1
ATOM 642 C C . GLU A 1 82 ? -12.394 5.134 4.627 1.00 95.69 82 GLU A C 1
ATOM 644 O O . GLU A 1 82 ? -12.970 4.426 3.796 1.00 95.69 82 GLU A O 1
ATOM 649 N N . TYR A 1 83 ? -12.686 5.078 5.924 1.00 96.88 83 TYR A N 1
ATOM 650 C CA . TYR A 1 83 ? -13.806 4.314 6.455 1.00 96.88 83 TYR A CA 1
ATOM 651 C C . TYR A 1 83 ? -15.112 5.114 6.342 1.00 96.88 83 TYR A C 1
ATOM 653 O O . TYR A 1 83 ? -15.214 6.215 6.876 1.00 96.88 83 TYR A O 1
ATOM 661 N N . LYS A 1 84 ? -16.129 4.548 5.675 1.00 95.56 84 LYS A N 1
ATOM 662 C CA . LYS A 1 84 ? -17.481 5.146 5.553 1.00 95.56 84 LYS A CA 1
ATOM 663 C C . LYS A 1 84 ? -18.598 4.276 6.145 1.00 95.56 84 LYS A C 1
ATOM 665 O O . LYS A 1 84 ? -19.773 4.630 6.052 1.00 95.56 84 LYS A O 1
ATOM 670 N N . GLY A 1 85 ? -18.247 3.146 6.758 1.00 93.62 85 GLY A N 1
ATOM 671 C CA . GLY A 1 85 ? -19.195 2.230 7.389 1.00 93.62 85 GLY A CA 1
ATOM 672 C C . GLY A 1 85 ? -19.917 1.284 6.429 1.00 93.62 85 GLY A C 1
ATOM 673 O O . GLY A 1 85 ? -19.821 1.376 5.202 1.00 93.62 85 GLY A O 1
ATOM 674 N N . ALA A 1 86 ? -20.665 0.344 7.012 1.00 93.06 86 ALA A N 1
ATOM 675 C CA . ALA A 1 86 ? -21.217 -0.814 6.305 1.00 93.06 86 ALA A CA 1
ATOM 676 C C . ALA A 1 86 ? -22.224 -0.460 5.194 1.00 93.06 86 ALA A C 1
ATOM 678 O O . ALA A 1 86 ? -22.385 -1.219 4.239 1.00 93.06 86 ALA A O 1
ATOM 679 N N . GLY A 1 87 ? -22.884 0.699 5.298 1.00 93.12 87 GLY A N 1
ATOM 680 C CA . GLY A 1 87 ? -23.841 1.192 4.303 1.00 93.12 87 GLY A CA 1
ATOM 681 C C . GLY A 1 87 ? -23.209 1.845 3.068 1.00 93.12 87 GLY A C 1
ATOM 682 O O . GLY A 1 87 ? -23.933 2.162 2.122 1.00 93.12 87 GLY A O 1
ATOM 683 N N . SER A 1 88 ? -21.887 2.058 3.055 1.00 94.62 88 SER A N 1
ATOM 684 C CA . SER A 1 88 ? -21.205 2.700 1.929 1.00 94.62 88 SER A CA 1
ATOM 685 C C . SER A 1 88 ? -21.323 1.867 0.651 1.00 94.62 88 SER A C 1
ATOM 687 O O . SER A 1 88 ? -21.034 0.668 0.628 1.00 94.62 88 SER A O 1
ATOM 689 N N . ARG A 1 89 ? -21.718 2.527 -0.443 1.00 93.94 89 ARG A N 1
ATOM 690 C CA . ARG A 1 89 ? -21.724 1.950 -1.798 1.00 93.94 89 ARG A CA 1
ATOM 691 C C . ARG A 1 89 ? -20.482 2.313 -2.606 1.00 93.94 89 ARG A C 1
ATOM 693 O O . ARG A 1 89 ? -20.294 1.767 -3.687 1.00 93.94 89 ARG A O 1
ATOM 700 N N . ASP A 1 90 ? -19.655 3.206 -2.077 1.00 94.06 90 ASP A N 1
ATOM 701 C CA . ASP A 1 90 ? -18.400 3.612 -2.692 1.00 94.06 90 ASP A CA 1
ATOM 702 C C . ASP A 1 90 ? -17.398 2.451 -2.631 1.00 94.06 90 ASP A C 1
ATOM 704 O O . ASP A 1 90 ? -17.168 1.866 -1.567 1.00 94.06 90 ASP A O 1
ATOM 708 N N . ILE A 1 91 ? -16.846 2.088 -3.789 1.00 93.31 91 ILE A N 1
ATOM 709 C CA . ILE A 1 91 ? -15.913 0.966 -3.929 1.00 93.31 91 ILE A CA 1
ATOM 710 C C . ILE A 1 91 ? -14.519 1.301 -3.384 1.00 93.31 91 ILE A C 1
ATOM 712 O O . ILE A 1 91 ? -13.787 0.385 -3.024 1.00 93.31 91 ILE A O 1
ATOM 716 N N . PHE A 1 92 ? -14.173 2.587 -3.263 1.00 94.38 92 PHE A N 1
ATOM 717 C CA . PHE A 1 92 ? -12.881 3.059 -2.752 1.00 94.38 92 PHE A CA 1
ATOM 718 C C . PHE A 1 92 ? -12.956 3.473 -1.279 1.00 94.38 92 PHE A C 1
ATOM 720 O O . PHE A 1 92 ? -12.304 4.422 -0.849 1.00 94.38 92 PHE A O 1
ATOM 727 N N . THR A 1 93 ? -13.781 2.778 -0.489 1.00 96.19 93 THR A N 1
ATOM 728 C CA . THR A 1 93 ? -13.923 3.038 0.951 1.00 96.19 93 THR A CA 1
ATOM 729 C C . THR A 1 93 ? -13.989 1.748 1.745 1.00 96.19 93 THR A C 1
ATOM 731 O O . THR A 1 93 ? -14.572 0.752 1.309 1.00 96.19 93 THR A O 1
ATOM 734 N N . TYR A 1 94 ? -13.436 1.774 2.953 1.00 97.12 94 TYR A N 1
ATOM 735 C CA . TYR A 1 94 ? -13.601 0.682 3.893 1.00 97.12 94 TYR A CA 1
ATOM 736 C C . TYR A 1 94 ? -15.022 0.685 4.458 1.00 97.12 94 TYR A C 1
ATOM 738 O O . TYR A 1 94 ? -15.519 1.686 4.981 1.00 97.12 94 TYR A O 1
ATOM 746 N N . ARG A 1 95 ? -15.671 -0.478 4.375 1.00 96.75 95 ARG A N 1
ATOM 747 C CA . ARG A 1 95 ? -17.002 -0.708 4.956 1.00 96.75 95 ARG A CA 1
ATOM 748 C C . ARG A 1 95 ? -16.955 -1.181 6.402 1.00 96.75 95 ARG A C 1
ATOM 750 O O . ARG A 1 95 ? -17.884 -0.914 7.151 1.00 96.75 95 ARG A O 1
ATOM 757 N N . TYR A 1 96 ? -15.887 -1.886 6.769 1.00 95.81 96 TYR A N 1
ATOM 758 C CA . TYR A 1 96 ? -15.749 -2.543 8.074 1.00 95.81 96 TYR A CA 1
ATOM 759 C C . TYR A 1 96 ? -14.425 -2.247 8.768 1.00 95.81 96 TYR A C 1
ATOM 761 O O . TYR A 1 96 ? -14.337 -2.367 9.981 1.00 95.81 96 TYR A O 1
ATOM 769 N N . TYR A 1 97 ? -13.392 -1.889 8.007 1.00 97.25 97 TYR A N 1
ATOM 770 C CA . TYR A 1 97 ? -12.087 -1.612 8.578 1.00 97.25 97 TYR A CA 1
ATOM 771 C C . TYR A 1 97 ? -11.995 -0.144 8.990 1.00 97.25 97 TYR A C 1
ATOM 773 O O . TYR A 1 97 ? -11.941 0.739 8.134 1.00 97.25 97 TYR A O 1
ATOM 781 N N . ASN A 1 98 ? -11.973 0.095 10.298 1.00 96.81 98 ASN A N 1
ATOM 782 C CA . ASN A 1 98 ? -11.653 1.382 10.896 1.00 96.81 98 ASN A CA 1
ATOM 783 C C . ASN A 1 98 ? -10.411 1.212 11.778 1.00 96.81 98 ASN A C 1
ATOM 785 O O . ASN A 1 98 ? -10.465 0.539 12.805 1.00 96.81 98 ASN A O 1
ATOM 789 N N . ALA A 1 99 ? -9.291 1.811 11.369 1.00 96.25 99 ALA A N 1
ATOM 790 C CA . ALA A 1 99 ? -7.992 1.611 12.008 1.00 96.25 99 ALA A CA 1
ATOM 791 C C . ALA A 1 99 ? -7.981 1.987 13.502 1.00 96.25 99 ALA A C 1
ATOM 793 O O . ALA A 1 99 ? -7.335 1.294 14.292 1.00 96.25 99 ALA A O 1
ATOM 794 N N . ASP A 1 100 ? -8.723 3.034 13.878 1.00 96.50 100 ASP A N 1
ATOM 795 C CA . ASP A 1 100 ? -8.755 3.594 15.235 1.00 96.50 100 ASP A CA 1
ATOM 796 C C . ASP A 1 100 ? -9.898 3.032 16.097 1.00 96.50 100 ASP A C 1
ATOM 798 O O . ASP A 1 100 ? -10.010 3.357 17.280 1.00 96.50 100 ASP A O 1
ATOM 802 N N . GLU A 1 101 ? -10.755 2.173 15.537 1.00 96.94 101 GLU A N 1
ATOM 803 C CA . GLU A 1 101 ? -11.840 1.556 16.297 1.00 96.94 101 GLU A CA 1
ATOM 804 C C . GLU A 1 101 ? -11.285 0.599 17.352 1.00 96.94 101 GLU A C 1
ATOM 806 O O . GLU A 1 101 ? -10.539 -0.335 17.046 1.00 96.94 101 GLU A O 1
ATOM 811 N N . ILE A 1 102 ? -11.666 0.829 18.610 1.00 97.81 102 ILE A N 1
ATOM 812 C CA . ILE A 1 102 ? -11.227 0.015 19.739 1.00 97.81 102 ILE A CA 1
ATOM 813 C C . ILE A 1 102 ? -12.086 -1.246 19.827 1.00 97.81 102 ILE A C 1
ATOM 815 O O . ILE A 1 102 ? -13.254 -1.200 20.208 1.00 97.81 102 ILE A O 1
ATOM 819 N N . VAL A 1 103 ? -11.472 -2.394 19.554 1.00 97.06 103 VAL A N 1
ATOM 820 C CA . VAL A 1 103 ? -12.071 -3.722 19.694 1.00 97.06 103 VAL A CA 1
ATOM 821 C C . VAL A 1 103 ? -11.371 -4.438 20.842 1.00 97.06 103 VAL A C 1
ATOM 823 O O . VAL A 1 103 ? -10.155 -4.617 20.825 1.00 97.06 103 VAL A O 1
ATOM 826 N N . LEU A 1 104 ? -12.128 -4.833 21.870 1.00 97.00 104 LEU A N 1
ATOM 827 C CA . LEU A 1 104 ? -11.599 -5.543 23.048 1.00 97.00 104 LEU A CA 1
ATOM 828 C C . LEU A 1 104 ? -10.377 -4.847 23.692 1.00 97.00 104 LEU A C 1
ATOM 830 O O . LEU A 1 104 ? -9.442 -5.501 24.147 1.00 97.00 104 LEU A O 1
ATOM 834 N N . GLY A 1 105 ? -10.384 -3.509 23.717 1.00 97.06 105 GLY A N 1
ATOM 835 C CA . GLY A 1 105 ? -9.346 -2.700 24.365 1.00 97.06 105 GLY A CA 1
ATOM 836 C C . GLY A 1 105 ? -8.099 -2.402 23.524 1.00 97.06 105 GLY A C 1
ATOM 837 O O . GLY A 1 105 ? -7.173 -1.798 24.056 1.00 97.06 105 GLY A O 1
ATOM 838 N N . LYS A 1 106 ? -8.059 -2.775 22.236 1.00 97.56 106 LYS A N 1
ATOM 839 C CA . LYS A 1 106 ? -6.990 -2.376 21.299 1.00 97.56 106 LYS A CA 1
ATOM 840 C C . LYS A 1 106 ? -7.565 -1.837 19.989 1.00 97.56 106 LYS A C 1
ATOM 842 O O . LYS A 1 106 ? -8.635 -2.296 19.583 1.00 97.56 106 LYS A O 1
ATOM 847 N N . PRO A 1 107 ? -6.884 -0.900 19.309 1.00 97.69 107 PRO A N 1
ATOM 848 C CA . PRO A 1 107 ? -7.318 -0.435 17.999 1.00 97.69 107 PRO A CA 1
ATOM 849 C C . PRO A 1 107 ? -7.253 -1.572 16.969 1.00 97.69 107 PRO A C 1
ATOM 851 O O . PRO A 1 107 ? -6.376 -2.438 17.020 1.00 97.69 107 PRO A O 1
ATOM 854 N N . MET A 1 108 ? -8.176 -1.580 16.011 1.00 97.69 108 MET A N 1
ATOM 855 C CA . MET A 1 108 ? -8.301 -2.648 15.013 1.00 97.69 108 MET A CA 1
ATOM 856 C C . MET A 1 108 ? -7.013 -2.864 14.206 1.00 97.69 108 MET A C 1
ATOM 858 O O . MET A 1 108 ? -6.666 -4.005 13.886 1.00 97.69 108 MET A O 1
ATOM 862 N N . LYS A 1 109 ? -6.262 -1.788 13.929 1.00 96.88 109 LYS A N 1
ATOM 863 C CA . LYS A 1 109 ? -4.966 -1.870 13.239 1.00 96.88 109 LYS A CA 1
ATOM 864 C C . LYS A 1 109 ? -3.939 -2.730 13.981 1.00 96.88 109 LYS A C 1
ATOM 866 O O . LYS A 1 109 ? -3.161 -3.432 13.342 1.00 96.88 109 LYS A O 1
ATOM 871 N N . GLU A 1 110 ? -3.971 -2.743 15.314 1.00 97.00 110 GLU A N 1
ATOM 872 C CA . GLU A 1 110 ? -3.066 -3.559 16.133 1.00 97.00 110 GLU A CA 1
ATOM 873 C C . GLU A 1 110 ? -3.466 -5.033 16.175 1.00 97.00 110 GLU A C 1
ATOM 875 O O . GLU A 1 110 ? -2.605 -5.893 16.361 1.00 97.00 110 GLU A O 1
ATOM 880 N N . TRP A 1 111 ? -4.752 -5.334 16.000 1.00 97.50 111 TRP A N 1
ATOM 881 C CA . TRP A 1 111 ? -5.224 -6.711 15.884 1.00 97.50 111 TRP A CA 1
ATOM 882 C C . TRP A 1 111 ? -4.853 -7.321 14.540 1.00 97.50 111 TRP A C 1
ATOM 884 O O . TRP A 1 111 ? -4.338 -8.435 14.488 1.00 97.50 111 TRP A O 1
ATOM 894 N N . LEU A 1 112 ? -5.147 -6.599 13.459 1.00 96.69 112 LEU A N 1
ATOM 895 C CA . LEU A 1 112 ? -5.048 -7.139 12.106 1.00 96.69 112 LEU A CA 1
ATOM 896 C C . LEU A 1 112 ? -3.637 -7.019 11.542 1.00 96.69 112 LEU A C 1
ATOM 898 O O . LEU A 1 112 ? -3.189 -7.941 10.866 1.00 96.69 112 LEU A O 1
ATOM 902 N N . ARG A 1 113 ? -2.946 -5.905 11.826 1.00 96.56 113 ARG A N 1
ATOM 903 C CA . ARG A 1 113 ? -1.571 -5.631 11.379 1.00 96.56 113 ARG A CA 1
ATOM 904 C C . ARG A 1 113 ? -1.376 -5.990 9.907 1.00 96.56 113 ARG A C 1
ATOM 906 O O . ARG A 1 113 ? -0.478 -6.758 9.561 1.00 96.56 113 ARG A O 1
ATOM 913 N N . PHE A 1 114 ? -2.264 -5.472 9.055 1.00 97.88 114 PHE A N 1
ATOM 914 C CA . PHE A 1 114 ? -2.225 -5.765 7.627 1.00 97.88 114 PHE A CA 1
ATOM 915 C C . PHE A 1 114 ? -0.848 -5.459 7.042 1.00 97.88 114 PHE A C 1
ATOM 917 O O . PHE A 1 114 ? -0.178 -4.518 7.462 1.00 97.88 114 PHE A O 1
ATOM 924 N N . SER A 1 115 ? -0.450 -6.278 6.073 1.00 97.69 115 SER A N 1
ATOM 925 C CA . SER A 1 115 ? 0.820 -6.164 5.371 1.00 97.69 115 SER A CA 1
ATOM 926 C C . SER A 1 115 ? 0.609 -6.373 3.878 1.00 97.69 115 SER A C 1
ATOM 928 O O . SER A 1 115 ? -0.216 -7.199 3.478 1.00 97.69 115 SER A O 1
ATOM 930 N N . VAL A 1 116 ? 1.356 -5.639 3.056 1.00 98.00 116 VAL A N 1
ATOM 931 C CA . VAL A 1 116 ? 1.361 -5.808 1.599 1.00 98.00 116 VAL A CA 1
ATOM 932 C C . VAL A 1 116 ? 2.534 -6.689 1.170 1.00 98.00 116 VAL A C 1
ATOM 934 O O . VAL A 1 116 ? 3.689 -6.427 1.499 1.00 98.00 116 VAL A O 1
ATOM 937 N N . ALA A 1 117 ? 2.243 -7.728 0.389 1.00 98.12 117 ALA A N 1
ATOM 938 C CA . ALA A 1 117 ? 3.257 -8.578 -0.224 1.00 98.12 117 ALA A CA 1
ATOM 939 C C . ALA A 1 117 ? 3.835 -7.911 -1.484 1.00 98.12 117 ALA A C 1
ATOM 941 O O . ALA A 1 117 ? 3.131 -7.742 -2.487 1.00 98.12 117 ALA A O 1
ATOM 942 N N . PHE A 1 118 ? 5.122 -7.563 -1.452 1.00 97.12 118 PHE A N 1
ATOM 943 C CA . PHE A 1 118 ? 5.806 -6.838 -2.525 1.00 97.12 118 PHE A CA 1
ATOM 944 C C . PHE A 1 118 ? 5.795 -7.601 -3.850 1.00 97.12 118 PHE A C 1
ATOM 946 O O . PHE A 1 118 ? 5.444 -7.039 -4.885 1.00 97.12 118 PHE A O 1
ATOM 953 N N . TRP A 1 119 ? 6.094 -8.901 -3.818 1.00 96.12 119 TRP A N 1
ATOM 954 C CA . TRP A 1 119 ? 6.205 -9.722 -5.025 1.00 96.12 119 TRP A CA 1
ATOM 955 C C . TRP A 1 119 ? 4.889 -9.813 -5.811 1.00 96.12 119 TRP A C 1
ATOM 957 O O . TRP A 1 119 ? 4.902 -9.741 -7.034 1.00 96.12 119 TRP A O 1
ATOM 967 N N . HIS A 1 120 ? 3.739 -9.912 -5.141 1.00 96.62 120 HIS A N 1
ATOM 968 C CA . HIS A 1 120 ? 2.448 -9.939 -5.837 1.00 96.62 120 HIS A CA 1
ATOM 969 C C . HIS A 1 120 ? 1.988 -8.555 -6.292 1.00 96.62 120 HIS A C 1
ATOM 971 O O . HIS A 1 120 ? 1.351 -8.445 -7.337 1.00 96.62 120 HIS A O 1
ATOM 977 N N . THR A 1 121 ? 2.293 -7.517 -5.514 1.00 96.38 121 THR A N 1
ATOM 978 C CA . THR A 1 121 ? 1.728 -6.177 -5.730 1.00 96.38 121 THR A CA 1
ATOM 979 C C . THR A 1 121 ? 2.541 -5.372 -6.738 1.00 96.38 121 THR A C 1
ATOM 981 O O . THR A 1 121 ? 1.966 -4.776 -7.639 1.00 96.38 121 THR A O 1
ATOM 984 N N . MET A 1 122 ? 3.869 -5.384 -6.605 1.00 94.94 122 MET A N 1
ATOM 985 C CA . MET A 1 122 ? 4.773 -4.545 -7.402 1.00 94.94 122 MET A CA 1
ATOM 986 C C . MET A 1 122 ? 5.435 -5.304 -8.554 1.00 94.94 122 MET A C 1
ATOM 988 O O . MET A 1 122 ? 5.829 -4.687 -9.538 1.00 94.94 122 MET A O 1
ATOM 992 N N . ARG A 1 123 ? 5.559 -6.638 -8.442 1.00 94.31 123 ARG A N 1
ATOM 993 C CA . ARG A 1 123 ? 6.219 -7.496 -9.448 1.00 94.31 123 ARG A CA 1
ATOM 994 C C . ARG A 1 123 ? 5.273 -8.445 -10.185 1.00 94.31 123 ARG A C 1
ATOM 996 O O . ARG A 1 123 ? 5.666 -9.017 -11.193 1.00 94.31 123 ARG A O 1
ATOM 1003 N N . GLY A 1 124 ? 4.037 -8.617 -9.714 1.00 93.50 124 GLY A N 1
ATOM 1004 C CA . GLY A 1 124 ? 3.066 -9.512 -10.340 1.00 93.50 124 GLY A CA 1
ATOM 1005 C C . GLY A 1 124 ? 2.547 -8.951 -11.665 1.00 93.50 124 GLY A C 1
ATOM 1006 O O . GLY A 1 124 ? 1.730 -8.032 -11.671 1.00 93.50 124 GLY A O 1
ATOM 1007 N N . ASP A 1 125 ? 2.972 -9.530 -12.783 1.00 94.19 125 ASP A N 1
ATOM 1008 C CA . ASP A 1 125 ? 2.603 -9.133 -14.153 1.00 94.19 125 ASP A CA 1
ATOM 1009 C C . ASP A 1 125 ? 1.337 -9.841 -14.687 1.00 94.19 125 ASP A C 1
ATOM 1011 O O . ASP A 1 125 ? 0.821 -9.523 -15.761 1.00 94.19 125 ASP A O 1
ATOM 1015 N N . GLY A 1 126 ? 0.803 -10.787 -13.908 1.00 94.88 126 GLY A N 1
ATOM 1016 C CA . GLY A 1 126 ? -0.387 -11.560 -14.254 1.00 94.88 126 GLY A CA 1
ATOM 1017 C C . GLY A 1 126 ? -0.145 -12.663 -15.284 1.00 94.88 126 GLY A C 1
ATOM 1018 O O . GLY A 1 126 ? -1.122 -13.136 -15.855 1.00 94.88 126 GLY A O 1
ATOM 1019 N N . GLY A 1 127 ? 1.110 -13.045 -15.537 1.00 9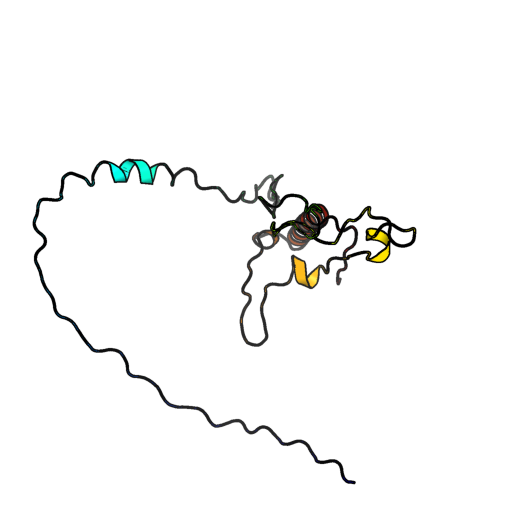5.50 127 GLY A N 1
ATOM 1020 C CA . GLY A 1 127 ? 1.432 -14.235 -16.318 1.00 95.50 127 GLY A CA 1
ATOM 1021 C C . GLY A 1 127 ? 1.059 -15.524 -15.582 1.00 95.50 127 GLY A C 1
ATOM 1022 O O . GLY A 1 127 ? 1.035 -15.581 -14.348 1.00 95.50 127 GLY A O 1
ATOM 1023 N N . ASP A 1 128 ? 0.776 -16.572 -16.348 1.00 96.31 128 ASP A N 1
ATOM 1024 C CA . ASP A 1 128 ? 0.471 -17.903 -15.828 1.00 96.31 128 ASP A CA 1
ATOM 1025 C C . ASP A 1 128 ? 1.083 -19.001 -16.732 1.00 96.31 128 ASP A C 1
ATOM 1027 O O . ASP A 1 128 ? 1.632 -18.696 -17.791 1.00 96.31 128 ASP A O 1
ATOM 1031 N N . PRO A 1 129 ? 1.050 -20.294 -16.350 1.00 97.19 129 PRO A N 1
ATOM 1032 C CA . PRO A 1 129 ? 1.654 -21.363 -17.156 1.00 97.19 129 PRO A CA 1
ATOM 1033 C C . PRO A 1 129 ? 1.078 -21.534 -18.575 1.00 97.19 129 PRO A C 1
ATOM 1035 O O . PRO A 1 129 ? 1.646 -22.279 -19.373 1.00 97.19 129 PRO A O 1
ATOM 1038 N N . PHE A 1 130 ? -0.052 -20.899 -18.880 1.00 97.50 130 PHE A N 1
ATOM 1039 C CA . PHE A 1 130 ? -0.796 -21.000 -20.133 1.00 97.50 130 PHE A CA 1
ATOM 1040 C C . PHE A 1 130 ? -0.843 -19.678 -20.916 1.00 97.50 130 PHE A C 1
ATOM 1042 O O . PHE A 1 130 ? -1.367 -19.664 -22.032 1.00 97.50 130 PHE A O 1
ATOM 1049 N N . GLY A 1 131 ? -0.301 -18.582 -20.379 1.00 96.06 131 GLY A N 1
ATOM 1050 C CA . GLY A 1 131 ? -0.394 -17.254 -20.979 1.00 96.06 131 GLY A CA 1
ATOM 1051 C C . GLY A 1 131 ? 0.704 -16.293 -20.521 1.00 96.06 131 GLY A C 1
ATOM 1052 O O . GLY A 1 131 ? 1.233 -16.383 -19.417 1.00 96.06 131 GLY A O 1
ATOM 1053 N N . SER A 1 132 ? 1.053 -15.348 -21.393 1.00 95.75 132 SER A N 1
ATOM 1054 C CA . SER A 1 132 ? 2.028 -14.298 -21.088 1.00 95.75 132 SER A CA 1
ATOM 1055 C C . SER A 1 132 ? 1.481 -13.269 -20.093 1.00 95.75 132 SER A C 1
ATOM 1057 O O . SER A 1 132 ? 0.275 -13.193 -19.858 1.00 95.75 132 SER A O 1
ATOM 1059 N N . ALA A 1 133 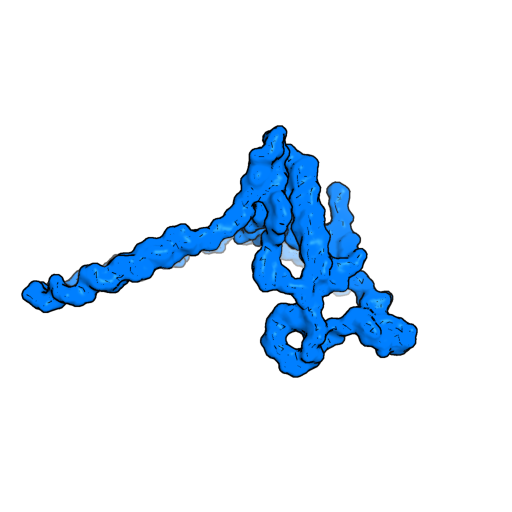? 2.377 -12.429 -19.568 1.00 94.88 133 ALA A N 1
ATOM 1060 C CA . ALA A 1 133 ? 2.036 -11.244 -18.788 1.00 94.88 133 ALA A CA 1
ATOM 1061 C C . ALA A 1 133 ? 0.895 -10.431 -19.421 1.00 94.88 133 ALA A C 1
ATOM 1063 O O . ALA A 1 133 ? 0.835 -10.253 -20.641 1.00 94.88 133 ALA A O 1
ATOM 1064 N N . THR A 1 134 ? 0.004 -9.920 -18.575 1.00 95.88 134 THR A N 1
ATOM 1065 C CA . THR A 1 134 ? -1.166 -9.126 -18.987 1.00 95.88 134 THR A CA 1
ATOM 1066 C C . THR A 1 134 ? -1.135 -7.699 -18.449 1.00 95.88 134 THR A C 1
ATOM 1068 O O . THR A 1 134 ? -1.931 -6.865 -18.879 1.00 95.88 134 THR A O 1
ATOM 1071 N N . LYS A 1 135 ? -0.225 -7.403 -17.516 1.00 93.69 135 LYS A N 1
ATOM 1072 C CA . LYS A 1 135 ? -0.065 -6.093 -16.886 1.00 93.69 135 LYS A CA 1
ATOM 1073 C C . LYS A 1 135 ? 1.280 -5.490 -17.267 1.00 93.69 135 LYS A C 1
ATOM 1075 O O . LYS A 1 135 ? 2.308 -6.155 -17.169 1.00 93.69 135 LYS A O 1
ATOM 1080 N N . SER A 1 136 ? 1.260 -4.209 -17.610 1.00 91.38 136 SER A N 1
ATOM 1081 C CA . SER A 1 136 ? 2.451 -3.378 -17.779 1.00 91.38 136 SER A CA 1
ATOM 1082 C C . SER A 1 136 ? 2.406 -2.283 -16.721 1.00 91.38 136 SER A C 1
ATOM 1084 O O . SER A 1 136 ? 1.434 -1.529 -16.658 1.00 91.38 136 SER A O 1
ATOM 1086 N N . TRP A 1 137 ? 3.409 -2.243 -15.847 1.00 91.38 137 TRP A N 1
ATOM 1087 C CA . TRP A 1 137 ? 3.445 -1.316 -14.719 1.00 91.38 137 TRP A CA 1
ATOM 1088 C C . TRP A 1 137 ? 4.205 -0.032 -15.077 1.00 91.38 137 TRP A C 1
ATOM 1090 O O . TRP A 1 137 ? 5.282 -0.125 -15.661 1.00 91.38 137 TRP A O 1
ATOM 1100 N N . PRO A 1 138 ? 3.721 1.158 -14.673 1.00 89.31 138 PRO A N 1
ATOM 1101 C CA . PRO A 1 138 ? 4.366 2.429 -15.021 1.00 89.31 138 PRO A CA 1
ATOM 1102 C C . PRO A 1 138 ? 5.756 2.606 -14.383 1.00 89.31 138 PRO A C 1
ATOM 1104 O O . PRO A 1 138 ? 6.605 3.303 -14.927 1.00 89.31 138 PRO A O 1
ATOM 1107 N N . TRP A 1 139 ? 6.025 1.947 -13.251 1.00 89.38 139 TRP A N 1
ATOM 1108 C CA . TRP A 1 139 ? 7.347 1.933 -12.605 1.00 89.38 139 TRP A CA 1
ATOM 1109 C C . TRP A 1 139 ? 8.337 0.934 -13.226 1.00 89.38 139 TRP A C 1
ATOM 1111 O O . TRP A 1 139 ? 9.495 0.907 -12.821 1.00 89.38 139 TRP A O 1
ATOM 1121 N N . GLU A 1 140 ? 7.903 0.111 -14.185 1.00 89.38 140 GLU A N 1
ATOM 1122 C CA . GLU A 1 140 ? 8.779 -0.757 -14.991 1.00 89.38 140 GLU A CA 1
ATOM 1123 C C . GLU A 1 140 ? 9.064 -0.153 -16.377 1.00 89.38 140 GLU A C 1
ATOM 1125 O O . GLU A 1 140 ? 9.885 -0.679 -17.120 1.00 89.38 140 GLU A O 1
ATOM 1130 N N . ASP A 1 141 ? 8.391 0.947 -16.725 1.00 83.19 141 ASP A N 1
ATOM 1131 C CA . ASP A 1 141 ? 8.467 1.608 -18.028 1.00 83.19 141 ASP A CA 1
ATOM 1132 C C . ASP A 1 141 ? 9.576 2.682 -18.024 1.00 83.19 141 ASP A C 1
ATOM 1134 O O . ASP A 1 141 ? 9.322 3.887 -18.045 1.00 83.19 141 ASP A O 1
ATOM 1138 N N . CYS A 1 142 ? 10.833 2.252 -17.872 1.00 76.81 142 CYS A N 1
ATOM 1139 C CA . CYS A 1 142 ? 12.028 3.040 -18.209 1.00 76.81 142 CYS A CA 1
ATOM 1140 C C . CYS A 1 142 ? 13.111 2.145 -18.801 1.00 76.81 142 CYS A C 1
ATOM 1142 O O . CYS A 1 142 ? 13.231 0.973 -18.445 1.00 76.81 142 CYS A O 1
ATOM 1144 N N . ASP A 1 143 ? 13.976 2.758 -19.601 1.00 81.62 143 ASP A N 1
ATOM 1145 C CA . ASP A 1 143 ? 15.296 2.217 -19.904 1.00 81.62 143 ASP A CA 1
ATOM 1146 C C . ASP A 1 143 ? 16.308 2.799 -18.905 1.00 81.62 143 ASP A C 1
ATOM 1148 O O . ASP A 1 143 ? 16.999 3.778 -19.179 1.00 81.62 143 ASP A O 1
ATOM 1152 N N . CYS A 1 144 ? 16.289 2.281 -17.674 1.00 82.62 144 CYS A N 1
ATOM 1153 C CA . CYS A 1 144 ? 17.148 2.742 -16.588 1.00 82.62 144 CYS A CA 1
ATOM 1154 C C . CYS A 1 144 ? 17.790 1.573 -15.829 1.00 82.62 144 CYS A C 1
ATOM 1156 O O . CYS A 1 144 ? 17.371 0.422 -15.966 1.00 82.62 144 CYS A O 1
ATOM 1158 N N . ASP A 1 145 ? 18.851 1.843 -15.063 1.00 89.06 145 ASP A N 1
ATOM 1159 C CA . ASP A 1 145 ? 19.577 0.791 -14.353 1.00 89.06 145 ASP A CA 1
ATOM 1160 C C . ASP A 1 145 ? 18.697 0.081 -13.304 1.00 89.06 145 ASP A C 1
ATOM 1162 O O . ASP A 1 145 ? 17.712 0.626 -12.792 1.00 89.06 145 ASP A O 1
ATOM 1166 N N . GLU A 1 146 ? 19.065 -1.156 -12.958 1.00 89.50 146 GLU A N 1
ATOM 1167 C CA . GLU A 1 146 ? 18.271 -2.003 -12.060 1.00 89.50 146 GLU A CA 1
ATOM 1168 C C . GLU A 1 146 ? 18.045 -1.377 -10.675 1.00 89.50 146 GLU A C 1
ATOM 1170 O O . GLU A 1 146 ? 16.994 -1.600 -10.063 1.00 89.50 146 GLU A O 1
ATOM 1175 N N . MET A 1 147 ? 18.998 -0.578 -10.183 1.00 91.19 147 MET A N 1
ATOM 1176 C CA . MET A 1 147 ? 18.889 0.089 -8.887 1.00 91.19 147 MET A CA 1
ATOM 1177 C C . MET A 1 147 ? 17.891 1.247 -8.953 1.00 91.19 147 MET A C 1
ATOM 1179 O O . MET A 1 147 ? 17.082 1.415 -8.038 1.00 91.19 147 MET A O 1
ATOM 1183 N N . THR A 1 148 ? 17.891 2.011 -10.042 1.00 89.88 148 THR A N 1
ATOM 1184 C CA . THR A 1 148 ? 16.891 3.056 -10.291 1.00 89.88 148 THR A CA 1
ATOM 1185 C C . THR A 1 148 ? 15.489 2.462 -10.416 1.00 89.88 148 THR A C 1
ATOM 1187 O O . THR A 1 148 ? 14.569 2.914 -9.733 1.00 89.88 148 THR A O 1
ATOM 1190 N N . LEU A 1 149 ? 15.325 1.365 -11.160 1.00 90.12 149 LEU A N 1
ATOM 1191 C CA . LEU A 1 149 ? 14.063 0.616 -11.209 1.00 90.12 149 LEU A CA 1
ATOM 1192 C C . LEU A 1 149 ? 13.612 0.132 -9.821 1.00 90.12 149 LEU A C 1
ATOM 1194 O O . LEU A 1 149 ? 12.431 0.207 -9.479 1.00 90.12 149 LEU A O 1
ATOM 1198 N N . ALA A 1 150 ? 14.535 -0.360 -8.990 1.00 92.25 150 ALA A N 1
ATOM 1199 C CA . ALA A 1 150 ? 14.220 -0.782 -7.627 1.00 92.25 150 ALA A CA 1
ATOM 1200 C C . ALA A 1 150 ? 13.716 0.385 -6.761 1.00 92.25 150 ALA A C 1
ATOM 1202 O O . ALA A 1 150 ? 12.706 0.230 -6.073 1.00 92.25 150 ALA A O 1
ATOM 1203 N N . LYS A 1 151 ? 14.352 1.560 -6.839 1.00 91.69 151 LYS A N 1
ATOM 1204 C CA . LYS A 1 151 ? 13.897 2.773 -6.137 1.00 91.69 151 LYS A CA 1
ATOM 1205 C C . LYS A 1 151 ? 12.492 3.187 -6.576 1.00 91.69 151 LYS A C 1
ATOM 1207 O O . LYS A 1 151 ? 11.639 3.396 -5.718 1.00 91.69 151 LYS A O 1
ATOM 1212 N N . ARG A 1 152 ? 12.209 3.186 -7.881 1.00 90.88 152 ARG A N 1
ATOM 1213 C CA . ARG A 1 152 ? 10.879 3.527 -8.422 1.00 90.88 152 ARG A CA 1
ATOM 1214 C C . ARG A 1 152 ? 9.778 2.588 -7.932 1.00 90.88 152 ARG A C 1
ATOM 1216 O O . ARG A 1 152 ? 8.703 3.036 -7.538 1.00 90.88 152 ARG A O 1
ATOM 1223 N N . ARG A 1 153 ? 10.050 1.280 -7.865 1.00 92.81 153 ARG A N 1
ATOM 1224 C CA . ARG A 1 153 ? 9.114 0.311 -7.258 1.00 92.81 153 ARG A CA 1
ATOM 1225 C C . ARG A 1 153 ? 8.843 0.626 -5.790 1.00 92.81 153 ARG A C 1
ATOM 1227 O O . ARG A 1 153 ? 7.718 0.453 -5.328 1.00 92.81 153 ARG A O 1
ATOM 1234 N N . MET A 1 154 ? 9.864 1.059 -5.051 1.00 94.69 154 MET A N 1
ATOM 1235 C CA . MET A 1 154 ? 9.704 1.437 -3.648 1.00 94.69 154 MET A CA 1
ATOM 1236 C C . MET A 1 154 ? 8.870 2.709 -3.497 1.00 94.69 154 MET A C 1
ATOM 1238 O O . MET A 1 154 ? 8.001 2.742 -2.631 1.00 94.69 154 MET A O 1
ATOM 1242 N N . GLU A 1 155 ? 9.061 3.715 -4.349 1.00 93.56 155 GLU A N 1
ATOM 1243 C CA . GLU A 1 155 ? 8.224 4.922 -4.373 1.00 93.56 155 GLU A CA 1
ATOM 1244 C C . GLU A 1 155 ? 6.750 4.572 -4.616 1.00 93.56 155 GLU A C 1
ATOM 1246 O O . GLU A 1 155 ? 5.888 4.935 -3.811 1.00 93.56 155 GLU A O 1
ATOM 1251 N N . ALA A 1 156 ? 6.468 3.770 -5.649 1.00 94.06 156 ALA A N 1
ATOM 1252 C CA . ALA A 1 156 ? 5.120 3.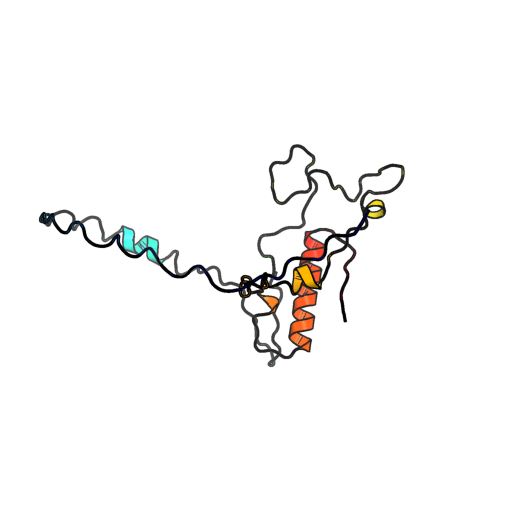283 -5.935 1.00 94.06 156 ALA A CA 1
ATOM 1253 C C . ALA A 1 156 ? 4.542 2.455 -4.772 1.00 94.06 156 ALA A C 1
ATOM 1255 O O . ALA A 1 156 ? 3.366 2.591 -4.424 1.00 94.06 156 ALA A O 1
ATOM 1256 N N . MET A 1 157 ? 5.361 1.622 -4.122 1.00 95.81 157 MET A N 1
ATOM 1257 C CA . MET A 1 157 ? 4.953 0.844 -2.950 1.00 95.81 157 MET A CA 1
ATOM 1258 C C . MET A 1 157 ? 4.574 1.726 -1.767 1.00 95.81 157 MET A C 1
ATOM 1260 O O . MET A 1 157 ? 3.530 1.498 -1.155 1.00 95.81 157 MET A O 1
ATOM 1264 N N . PHE A 1 158 ? 5.376 2.735 -1.439 1.00 95.00 158 PHE A N 1
ATOM 1265 C CA . PHE A 1 158 ? 5.054 3.625 -0.329 1.00 95.00 158 PHE A CA 1
ATOM 1266 C C . PHE A 1 158 ? 3.825 4.482 -0.623 1.00 95.00 158 PHE A C 1
ATOM 1268 O O . PHE A 1 158 ? 2.976 4.617 0.257 1.00 95.00 158 PHE A O 1
ATOM 1275 N N . GLU A 1 159 ? 3.648 4.961 -1.856 1.00 95.44 159 GLU A N 1
ATOM 1276 C CA . GLU A 1 159 ? 2.412 5.637 -2.260 1.00 95.44 159 GLU A CA 1
ATOM 1277 C C . GLU A 1 159 ? 1.189 4.724 -2.064 1.00 95.44 159 GLU A C 1
ATOM 1279 O O . GLU A 1 159 ? 0.187 5.125 -1.462 1.00 95.44 159 GLU A O 1
ATOM 1284 N N . PHE A 1 160 ? 1.286 3.468 -2.509 1.00 96.38 160 PHE A N 1
ATOM 1285 C CA . PHE A 1 160 ? 0.229 2.471 -2.363 1.00 96.38 160 PHE A CA 1
ATOM 1286 C C . PHE A 1 160 ? -0.110 2.191 -0.891 1.00 96.38 160 PHE A C 1
ATOM 1288 O O . PHE A 1 160 ? -1.284 2.199 -0.507 1.00 96.38 160 PHE A O 1
ATOM 1295 N N . LEU A 1 161 ? 0.905 2.002 -0.043 1.00 96.75 161 LEU A N 1
ATOM 1296 C CA . LEU A 1 161 ? 0.747 1.791 1.399 1.00 96.75 161 LEU A CA 1
ATOM 1297 C C . LEU A 1 161 ? 0.085 2.992 2.081 1.00 96.75 161 LEU A C 1
ATOM 1299 O O . LEU A 1 161 ? -0.859 2.816 2.856 1.00 96.75 161 LEU A O 1
ATOM 1303 N N . THR A 1 162 ? 0.522 4.212 1.761 1.00 95.56 162 THR A N 1
ATOM 1304 C CA . THR A 1 162 ? -0.046 5.449 2.309 1.00 95.56 162 THR A CA 1
ATOM 1305 C C . THR A 1 162 ? -1.504 5.625 1.900 1.00 95.56 162 THR A C 1
ATOM 1307 O O . THR A 1 162 ? -2.334 5.980 2.745 1.00 95.56 162 THR A O 1
ATOM 1310 N N . LYS A 1 163 ? -1.843 5.340 0.635 1.00 96.00 163 LYS A N 1
ATOM 1311 C CA . LYS A 1 163 ? -3.221 5.415 0.135 1.00 96.00 163 LYS A CA 1
ATOM 1312 C C . LYS A 1 163 ? -4.113 4.354 0.781 1.00 96.00 163 LYS A C 1
ATOM 1314 O O . LYS A 1 163 ? -5.232 4.674 1.168 1.00 96.00 163 LYS A O 1
ATOM 1319 N N . LEU A 1 164 ? -3.631 3.131 0.992 1.00 96.62 164 LEU A N 1
ATOM 1320 C CA . LEU A 1 164 ? -4.389 2.105 1.718 1.00 96.62 164 LEU A CA 1
ATOM 1321 C C . LEU A 1 164 ? -4.463 2.347 3.235 1.00 96.62 164 LEU A C 1
ATOM 1323 O O . LEU A 1 164 ? -5.398 1.870 3.878 1.00 96.62 164 LEU A O 1
ATOM 1327 N N . GLY A 1 165 ? -3.505 3.068 3.816 1.00 95.56 165 GLY A N 1
ATOM 1328 C CA . GLY A 1 165 ? -3.368 3.209 5.267 1.00 95.56 165 GLY A CA 1
ATOM 1329 C C . GLY A 1 165 ? -2.803 1.953 5.940 1.00 95.56 165 GLY A C 1
ATOM 1330 O O . GLY A 1 165 ? -3.236 1.600 7.036 1.00 95.56 165 GLY A O 1
ATOM 1331 N N . VAL A 1 166 ? -1.873 1.264 5.273 1.00 96.69 166 VAL A N 1
ATOM 1332 C CA . VAL A 1 166 ? -1.214 0.045 5.767 1.00 96.69 166 VAL A CA 1
ATOM 1333 C C . VAL A 1 166 ? 0.224 0.364 6.181 1.00 96.69 166 VAL A C 1
ATOM 1335 O O . VAL A 1 166 ? 0.952 1.023 5.448 1.00 96.69 166 VAL A O 1
ATOM 1338 N N . GLU A 1 167 ? 0.635 -0.108 7.360 1.00 95.50 167 GLU A N 1
ATOM 1339 C CA . GLU A 1 167 ? 1.922 0.251 7.987 1.00 95.50 167 GLU A CA 1
ATOM 1340 C C . GLU A 1 167 ? 3.014 -0.825 7.816 1.00 95.50 167 GLU A C 1
ATOM 1342 O O . GLU A 1 167 ? 4.171 -0.609 8.178 1.00 95.50 167 GLU A O 1
ATOM 1347 N N . HIS A 1 168 ? 2.668 -1.999 7.278 1.00 97.38 168 HIS A N 1
ATOM 1348 C CA . HIS A 1 168 ? 3.595 -3.118 7.109 1.00 97.38 168 HIS A CA 1
ATOM 1349 C C . HIS A 1 168 ? 3.648 -3.610 5.659 1.00 97.38 168 HIS A C 1
ATOM 1351 O O . HIS A 1 168 ? 2.691 -3.490 4.894 1.00 97.38 168 HIS A O 1
ATOM 1357 N N . TRP A 1 169 ? 4.783 -4.193 5.286 1.00 98.06 169 TRP A N 1
ATOM 1358 C CA . TRP A 1 169 ? 4.992 -4.840 3.995 1.00 98.06 169 TRP A CA 1
ATOM 1359 C C . TRP A 1 169 ? 6.001 -5.983 4.137 1.00 98.06 169 TRP A C 1
ATOM 1361 O O . TRP A 1 169 ? 6.739 -6.066 5.122 1.00 98.06 169 TRP A O 1
ATOM 1371 N N . CYS A 1 170 ? 6.006 -6.891 3.167 1.00 97.94 170 CYS A N 1
ATOM 1372 C CA . CYS A 1 170 ? 6.902 -8.044 3.116 1.00 97.94 170 CYS A CA 1
ATOM 1373 C C . CYS A 1 170 ? 7.545 -8.145 1.734 1.00 97.94 170 CYS A C 1
ATOM 1375 O O . CYS A 1 170 ? 6.881 -7.888 0.729 1.00 97.94 170 CYS A O 1
ATOM 1377 N N . PHE A 1 171 ? 8.800 -8.580 1.671 1.00 97.88 171 PHE A N 1
ATOM 1378 C CA . PHE A 1 171 ? 9.543 -8.756 0.425 1.00 97.88 171 PHE A CA 1
ATOM 1379 C C . PHE A 1 171 ? 10.402 -10.022 0.451 1.00 97.88 171 PHE A C 1
ATOM 1381 O O . PHE A 1 171 ? 10.644 -10.585 1.517 1.00 97.88 171 PHE A O 1
ATOM 1388 N N . HIS A 1 172 ? 10.809 -10.453 -0.740 1.00 96.88 172 HIS A N 1
ATOM 1389 C CA . HIS A 1 172 ? 11.906 -11.397 -0.945 1.00 96.88 172 HIS A CA 1
ATOM 1390 C C . HIS A 1 172 ? 13.124 -10.594 -1.405 1.00 96.88 172 HIS A C 1
ATOM 1392 O O . HIS A 1 172 ? 12.935 -9.546 -2.032 1.00 96.88 172 HIS A O 1
ATOM 1398 N N . ASP A 1 173 ? 14.313 -11.065 -1.048 1.00 93.88 173 ASP A N 1
ATOM 1399 C CA . ASP A 1 173 ? 15.597 -10.506 -1.471 1.00 93.88 173 ASP A CA 1
ATOM 1400 C C . ASP A 1 173 ? 15.855 -10.643 -2.981 1.00 93.88 173 ASP A C 1
ATOM 1402 O O . ASP A 1 173 ? 15.224 -11.507 -3.637 1.00 93.88 173 ASP A O 1
#

Radius of gyration: 28.16 Å; chains: 1; bounding box: 50×77×78 Å